Protein AF-A0A7S3SPA9-F1 (afdb_monomer_lite)

Sequence (146 aa):
SRSTAMGAYTTASGSRSTAMGHYTTASGYLSTAMCYYTTAESFAETVVGQYNALGGSPSYDSWVATDAAFRVGIGTADNDRKDALTVYKNGTVVISGDLVVAGSTVSSNPGRRLAALETSAEKQKQLKAEIKEELKAEIKEQLKAE

Organism: Emiliania huxleyi (NCBI:txid2903)

Secondary structure (DSSP, 8-state):
---EEEEES-EE-STT-EEEEES-EE-STT-EEEEES-EE-STT-EEEEESPPPPSS--SSS--TTSEEEEEEE-SSTTS--EEEEEETTS-EEESS----TT----S-HHHHHHHHHHHHHHHHHHHHHHHHHHHHHHHHHHHH-

InterPro domains:
  IPR011049 Serralysin-like metalloprotease, C-terminal [G3DSA:2.150.10.10] (1-127)
  IPR011049 Serralysin-like metalloprotease, C-terminal [SSF101967] (3-92)

Radius of gyration: 27.79 Å; chains: 1; bounding box: 67×24×80 Å

Structure (mmCIF, N/CA/C/O backbone):
data_AF-A0A7S3SPA9-F1
#
_entry.id   AF-A0A7S3SPA9-F1
#
loop_
_atom_site.group_PDB
_atom_site.id
_atom_site.type_symbol
_atom_site.label_atom_id
_atom_site.label_alt_id
_atom_site.label_comp_id
_atom_site.label_asym_id
_atom_site.label_entity_id
_atom_site.label_seq_id
_atom_site.pdbx_PDB_ins_code
_atom_site.Cartn_x
_atom_site.Cartn_y
_atom_site.Cartn_z
_atom_site.occupancy
_atom_site.B_iso_or_equiv
_atom_site.auth_seq_id
_atom_site.auth_comp_id
_atom_site.auth_asym_id
_atom_site.auth_atom_id
_atom_site.pdbx_PDB_model_num
ATOM 1 N N . SER A 1 1 ? 25.038 -2.249 -12.174 1.00 71.50 1 SER A N 1
ATOM 2 C CA . SER A 1 1 ? 23.858 -2.616 -11.363 1.00 71.50 1 SER A CA 1
ATOM 3 C C . SER A 1 1 ? 23.676 -4.128 -11.423 1.00 71.50 1 SER A C 1
ATOM 5 O O . SER A 1 1 ? 24.086 -4.731 -12.404 1.00 71.50 1 SER A O 1
ATOM 7 N N . ARG A 1 2 ? 23.142 -4.761 -10.371 1.00 92.69 2 ARG A N 1
ATOM 8 C CA . ARG A 1 2 ? 22.683 -6.163 -10.410 1.00 92.69 2 ARG A CA 1
ATOM 9 C C . ARG A 1 2 ? 21.171 -6.108 -10.243 1.00 92.69 2 ARG A C 1
ATOM 11 O O . ARG A 1 2 ? 20.756 -5.620 -9.205 1.00 92.69 2 ARG A O 1
ATOM 18 N N . SER A 1 3 ? 20.376 -6.494 -11.226 1.00 97.25 3 SER A N 1
ATOM 19 C CA . SER A 1 3 ? 18.913 -6.552 -11.114 1.00 97.25 3 SER A CA 1
ATOM 20 C C . SER A 1 3 ? 18.403 -7.829 -11.771 1.00 97.25 3 SER A C 1
ATOM 22 O O . SER A 1 3 ? 19.132 -8.459 -12.540 1.00 97.25 3 SER A O 1
ATOM 24 N N . THR A 1 4 ? 17.178 -8.226 -11.434 1.00 98.50 4 THR A N 1
ATOM 25 C CA . THR A 1 4 ? 16.538 -9.424 -11.992 1.00 98.50 4 THR A CA 1
ATOM 26 C C . THR A 1 4 ? 15.205 -9.041 -12.614 1.00 98.50 4 THR A C 1
ATOM 28 O O . THR A 1 4 ? 14.345 -8.509 -11.922 1.00 98.50 4 THR A O 1
ATOM 31 N N . ALA A 1 5 ? 15.020 -9.331 -13.901 1.00 98.31 5 ALA A N 1
ATOM 32 C CA . ALA A 1 5 ? 13.746 -9.190 -14.600 1.00 98.31 5 ALA A CA 1
ATOM 33 C C . ALA A 1 5 ? 13.332 -10.561 -15.159 1.00 98.31 5 ALA A C 1
ATOM 35 O O . ALA A 1 5 ? 14.102 -11.181 -15.890 1.00 98.31 5 ALA A O 1
ATOM 36 N N . MET A 1 6 ? 12.154 -11.063 -14.781 1.00 98.25 6 MET A N 1
ATOM 37 C CA . MET A 1 6 ? 11.671 -12.395 -15.167 1.00 98.25 6 MET A CA 1
ATOM 38 C C . MET A 1 6 ? 10.194 -12.361 -15.568 1.00 98.25 6 MET A C 1
ATOM 40 O O . MET A 1 6 ? 9.365 -11.840 -14.832 1.00 98.25 6 MET A O 1
ATOM 44 N N . GLY A 1 7 ? 9.846 -12.950 -16.710 1.00 98.12 7 GLY A N 1
ATOM 45 C CA . GLY A 1 7 ? 8.490 -12.919 -17.268 1.00 98.12 7 GLY A CA 1
ATOM 46 C C . GLY A 1 7 ? 8.391 -11.999 -18.486 1.00 98.12 7 GLY A C 1
ATOM 47 O O . GLY A 1 7 ? 9.399 -11.731 -19.136 1.00 98.12 7 GLY A O 1
ATOM 48 N N . ALA A 1 8 ? 7.185 -11.548 -18.827 1.00 98.38 8 ALA A N 1
ATOM 49 C CA . ALA A 1 8 ? 6.934 -1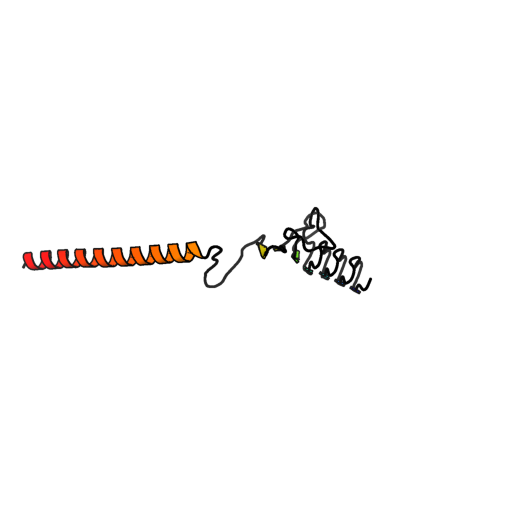0.773 -20.043 1.00 98.38 8 ALA A CA 1
ATOM 50 C C . ALA A 1 8 ? 6.729 -9.285 -19.727 1.00 98.38 8 ALA A C 1
ATOM 52 O O . ALA A 1 8 ? 5.979 -8.926 -18.822 1.00 98.38 8 ALA A O 1
ATOM 53 N N . TYR A 1 9 ? 7.393 -8.413 -20.490 1.00 98.44 9 TYR A N 1
ATOM 54 C CA . TYR A 1 9 ? 7.324 -6.952 -20.332 1.00 98.44 9 TYR A CA 1
ATOM 55 C C . TYR A 1 9 ? 7.726 -6.444 -18.938 1.00 98.44 9 TYR A C 1
ATOM 57 O O . TYR A 1 9 ? 7.204 -5.442 -18.459 1.00 98.44 9 TYR A O 1
ATOM 65 N N . THR A 1 10 ? 8.651 -7.128 -18.265 1.00 98.44 10 THR A N 1
ATOM 66 C CA . THR A 1 10 ? 9.146 -6.710 -16.950 1.00 98.44 10 THR A CA 1
ATOM 67 C C . THR A 1 10 ? 10.338 -5.759 -17.068 1.00 98.44 10 THR A C 1
ATOM 69 O O . THR A 1 10 ? 11.150 -5.870 -17.985 1.00 98.44 10 THR A O 1
ATOM 72 N N . THR A 1 11 ? 10.455 -4.805 -16.142 1.00 98.56 11 THR A N 1
ATOM 73 C CA . THR A 1 11 ? 11.547 -3.820 -16.092 1.00 98.56 11 THR A CA 1
ATOM 74 C C . THR A 1 11 ? 12.088 -3.692 -14.670 1.00 98.56 11 THR A C 1
ATOM 76 O O . THR A 1 11 ? 11.409 -3.190 -13.785 1.00 98.56 11 THR A O 1
ATOM 79 N N . ALA A 1 12 ? 13.333 -4.106 -14.439 1.00 98.50 12 ALA A N 1
ATOM 80 C CA . ALA A 1 12 ? 14.025 -3.946 -13.156 1.00 98.50 12 ALA A CA 1
ATOM 81 C C . ALA A 1 12 ? 15.144 -2.896 -13.292 1.00 98.50 12 ALA A C 1
ATOM 83 O O . ALA A 1 12 ? 16.310 -3.237 -13.525 1.00 98.50 12 ALA A O 1
ATOM 84 N N . SER A 1 13 ? 14.771 -1.613 -13.228 1.00 97.56 13 SER A N 1
ATOM 85 C CA . SER A 1 13 ? 15.664 -0.468 -13.473 1.00 97.56 13 SER A CA 1
ATOM 86 C C . SER A 1 13 ? 16.399 0.006 -12.216 1.00 97.56 13 SER A C 1
ATOM 88 O O . SER A 1 13 ? 17.511 0.531 -12.316 1.00 97.56 13 SER A O 1
ATOM 90 N N . GLY A 1 14 ? 15.844 -0.238 -11.026 1.00 97.75 14 GLY A N 1
ATOM 91 C CA . GLY A 1 14 ? 16.520 0.054 -9.765 1.00 97.75 14 GLY A CA 1
ATOM 92 C C . GLY A 1 14 ? 17.759 -0.825 -9.557 1.00 97.75 14 GLY A C 1
ATOM 93 O O . GLY A 1 14 ? 17.784 -2.007 -9.915 1.00 97.75 14 GLY A O 1
ATOM 94 N N . SER A 1 15 ? 18.821 -0.299 -8.944 1.00 98.19 15 SER A N 1
ATOM 95 C CA . SER A 1 15 ? 19.969 -1.147 -8.588 1.00 98.19 15 SER A CA 1
ATOM 96 C C . SER A 1 15 ? 19.568 -2.127 -7.481 1.00 98.19 15 SER A C 1
ATOM 98 O O . SER A 1 15 ? 18.954 -1.730 -6.492 1.00 98.19 15 SER A O 1
ATOM 100 N N . ARG A 1 16 ? 19.912 -3.413 -7.648 1.00 98.19 16 ARG A N 1
ATOM 101 C CA . ARG A 1 16 ? 19.499 -4.518 -6.759 1.00 98.19 16 ARG A CA 1
ATOM 102 C C . ARG A 1 16 ? 17.986 -4.748 -6.724 1.00 98.19 16 ARG A C 1
ATOM 104 O O . ARG A 1 16 ? 17.501 -5.350 -5.774 1.00 98.19 16 ARG A O 1
ATOM 111 N N . SER A 1 17 ? 17.264 -4.285 -7.744 1.00 98.62 17 SER A N 1
ATOM 112 C CA . SER A 1 17 ? 15.822 -4.494 -7.866 1.00 98.62 17 SER A CA 1
ATOM 113 C C . SER A 1 17 ? 15.463 -5.854 -8.475 1.00 98.62 17 SER A C 1
ATOM 115 O O . SER A 1 17 ? 16.284 -6.492 -9.148 1.00 98.62 17 SER A O 1
ATOM 117 N N . THR A 1 18 ? 14.218 -6.278 -8.257 1.00 98.81 18 THR A N 1
ATOM 118 C CA . THR A 1 18 ? 13.626 -7.484 -8.850 1.00 98.81 18 THR A CA 1
ATOM 119 C C . THR A 1 18 ? 12.249 -7.177 -9.439 1.00 98.81 18 THR A C 1
ATOM 121 O O . THR A 1 18 ? 11.362 -6.726 -8.725 1.00 98.81 18 THR A O 1
ATOM 124 N N . ALA A 1 19 ? 12.038 -7.462 -10.723 1.00 98.75 19 ALA A N 1
ATOM 125 C CA . ALA A 1 19 ? 10.733 -7.407 -11.380 1.00 98.75 19 ALA A CA 1
ATOM 126 C C . ALA A 1 19 ? 10.353 -8.801 -11.903 1.00 98.75 19 ALA A C 1
ATOM 128 O O . ALA A 1 19 ? 11.100 -9.398 -12.679 1.00 98.75 19 ALA A O 1
ATOM 129 N N . MET A 1 20 ? 9.205 -9.340 -11.489 1.00 98.69 20 MET A N 1
ATOM 130 C CA . MET A 1 20 ? 8.736 -10.665 -11.910 1.00 98.69 20 MET A CA 1
ATOM 131 C C . MET A 1 20 ? 7.259 -10.648 -12.327 1.00 98.69 20 MET A C 1
ATOM 133 O O . MET A 1 20 ? 6.440 -10.058 -11.632 1.00 98.69 20 MET A O 1
ATOM 137 N N . GLY A 1 21 ? 6.896 -11.310 -13.429 1.00 98.56 21 GLY A N 1
ATOM 138 C CA . GLY A 1 21 ? 5.502 -11.467 -13.869 1.00 98.56 21 GLY A CA 1
ATOM 139 C C . GLY A 1 21 ? 5.204 -10.859 -15.243 1.00 98.56 21 GLY A C 1
ATOM 140 O O . GLY A 1 21 ? 5.948 -11.097 -16.192 1.00 98.56 21 GLY A O 1
ATOM 141 N N . HIS A 1 22 ? 4.092 -10.133 -15.371 1.00 98.69 22 HIS A N 1
ATOM 142 C CA . HIS A 1 22 ? 3.619 -9.542 -16.628 1.00 98.69 22 HIS A CA 1
ATOM 143 C C . HIS A 1 22 ? 3.430 -8.026 -16.469 1.00 98.69 22 HIS A C 1
ATOM 145 O O . HIS A 1 22 ? 2.632 -7.596 -15.637 1.00 98.69 22 HIS A O 1
ATOM 151 N N . TYR A 1 23 ? 4.156 -7.218 -17.251 1.00 98.69 23 TYR A N 1
ATOM 152 C CA . TYR A 1 23 ? 4.163 -5.744 -17.156 1.00 98.69 23 TYR A CA 1
ATOM 153 C C . TYR A 1 23 ? 4.503 -5.206 -15.755 1.00 98.69 23 TYR A C 1
ATOM 155 O O . TYR A 1 23 ? 3.850 -4.296 -15.249 1.00 98.69 23 TYR A O 1
ATOM 163 N N . THR A 1 24 ? 5.510 -5.773 -15.091 1.00 98.75 24 THR A N 1
ATOM 164 C CA . THR A 1 24 ? 5.937 -5.296 -13.766 1.00 98.75 24 THR A CA 1
ATOM 165 C C . THR A 1 24 ? 7.178 -4.415 -13.846 1.00 98.75 24 THR A C 1
ATOM 167 O O . THR A 1 24 ? 8.092 -4.693 -14.622 1.00 98.75 24 THR A O 1
ATOM 170 N N . THR A 1 25 ? 7.238 -3.367 -13.023 1.00 98.62 25 THR A N 1
ATOM 171 C CA . THR A 1 25 ? 8.348 -2.404 -13.013 1.00 98.62 25 THR A CA 1
ATOM 172 C C . THR A 1 25 ? 8.889 -2.202 -11.598 1.00 98.62 25 THR A C 1
ATOM 174 O O . THR A 1 25 ? 8.158 -1.800 -10.702 1.00 98.62 25 THR A O 1
ATOM 177 N N . ALA A 1 26 ? 10.177 -2.451 -11.380 1.00 98.62 26 ALA A N 1
ATOM 178 C CA . ALA A 1 26 ? 10.868 -2.201 -10.117 1.00 98.62 26 ALA A CA 1
ATOM 179 C C . ALA A 1 26 ? 11.903 -1.078 -10.310 1.00 98.62 26 ALA A C 1
ATOM 181 O O . ALA A 1 26 ? 13.020 -1.313 -10.785 1.00 98.62 26 ALA A O 1
ATOM 182 N N . SER A 1 27 ? 11.505 0.154 -9.986 1.00 97.88 27 SER A N 1
ATOM 183 C CA . SER A 1 27 ? 12.289 1.379 -10.209 1.00 97.88 27 SER A CA 1
ATOM 184 C C . SER A 1 27 ? 13.135 1.784 -9.004 1.00 97.88 27 SER A C 1
ATOM 186 O O . SER A 1 27 ? 14.220 2.339 -9.172 1.00 97.88 27 SER A O 1
ATOM 188 N N . GLY A 1 28 ? 12.679 1.480 -7.788 1.00 98.06 28 GLY A N 1
ATOM 189 C CA . GLY A 1 28 ? 13.413 1.808 -6.568 1.00 98.06 28 GLY A CA 1
ATOM 190 C C . GLY A 1 28 ? 14.682 0.967 -6.386 1.00 98.06 28 GLY A C 1
ATOM 191 O O . GLY A 1 28 ? 14.739 -0.212 -6.749 1.00 98.06 28 GLY A O 1
ATOM 192 N N . TYR A 1 29 ? 15.713 1.539 -5.773 1.00 98.31 29 TYR A N 1
ATOM 193 C CA . TYR A 1 29 ? 16.876 0.796 -5.294 1.00 98.31 29 TYR A CA 1
ATOM 194 C C . TYR A 1 29 ? 16.428 -0.266 -4.280 1.00 98.31 29 TYR A C 1
ATOM 196 O O . TYR A 1 29 ? 15.660 0.046 -3.376 1.00 98.31 29 TYR A O 1
ATOM 204 N N . LEU A 1 30 ? 16.887 -1.515 -4.427 1.00 98.25 30 LEU A N 1
ATOM 205 C CA . LEU A 1 30 ? 16.430 -2.681 -3.641 1.00 98.25 30 LEU A CA 1
ATOM 206 C C . LEU A 1 30 ? 14.920 -2.997 -3.739 1.00 98.25 30 LEU A C 1
ATOM 208 O O . LEU A 1 30 ? 14.417 -3.778 -2.934 1.00 98.25 30 LEU A O 1
ATOM 212 N N . SER A 1 31 ? 14.185 -2.412 -4.688 1.00 98.62 31 SER A N 1
ATOM 213 C CA . SER A 1 31 ? 12.739 -2.646 -4.809 1.00 98.62 31 SER A CA 1
ATOM 214 C C . SER A 1 31 ? 12.399 -4.005 -5.430 1.00 98.62 31 SER A C 1
ATOM 216 O O . SER A 1 31 ? 13.197 -4.597 -6.161 1.00 98.62 31 SER A O 1
ATOM 218 N N . THR A 1 32 ? 11.196 -4.502 -5.158 1.00 98.88 32 THR A N 1
ATOM 219 C CA . THR A 1 32 ? 10.654 -5.735 -5.734 1.00 98.88 32 THR A CA 1
ATOM 220 C C . THR A 1 32 ? 9.228 -5.512 -6.238 1.00 98.88 32 THR A C 1
ATOM 222 O O . THR A 1 32 ? 8.35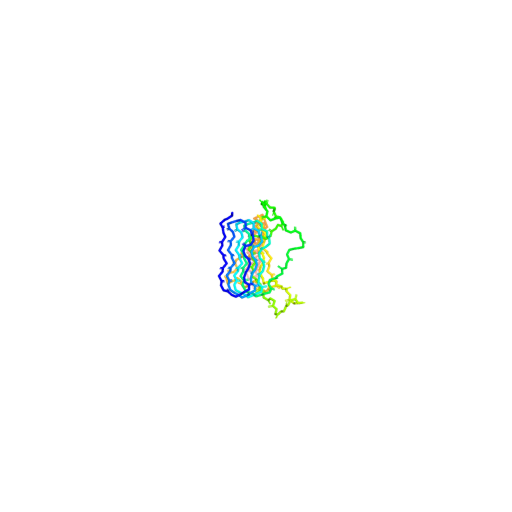9 -5.137 -5.461 1.00 98.88 32 THR A O 1
ATOM 225 N N . ALA A 1 33 ? 8.960 -5.780 -7.517 1.00 98.81 33 ALA A N 1
ATOM 226 C CA . ALA A 1 33 ? 7.620 -5.740 -8.110 1.00 98.81 33 ALA A CA 1
ATOM 227 C C . ALA A 1 33 ? 7.251 -7.113 -8.688 1.00 98.81 33 ALA A C 1
ATOM 229 O O . ALA A 1 33 ? 8.006 -7.679 -9.482 1.00 98.81 33 ALA A O 1
ATOM 230 N N . MET A 1 34 ? 6.101 -7.660 -8.298 1.00 98.56 34 MET A N 1
ATOM 231 C CA . MET A 1 34 ? 5.663 -9.006 -8.677 1.00 98.56 34 MET A CA 1
ATOM 232 C C . MET A 1 34 ? 4.211 -9.028 -9.168 1.00 98.56 34 MET A C 1
ATOM 234 O O . MET A 1 34 ? 3.402 -8.220 -8.726 1.00 98.56 34 MET A O 1
ATOM 238 N N . CYS A 1 35 ? 3.876 -10.035 -9.986 1.00 98.56 35 CYS A N 1
ATOM 239 C CA . CYS A 1 35 ? 2.534 -10.341 -10.511 1.00 98.56 35 CYS A CA 1
ATOM 240 C C . CYS A 1 35 ? 2.156 -9.568 -11.796 1.00 98.56 35 CYS A C 1
ATOM 242 O O . CYS A 1 35 ? 2.809 -9.794 -12.814 1.00 98.56 35 CYS A O 1
ATOM 244 N N . TYR A 1 36 ? 1.084 -8.762 -11.826 1.00 98.75 36 TYR A N 1
ATOM 245 C CA . TYR A 1 36 ? 0.518 -8.217 -13.077 1.00 98.75 36 TYR A CA 1
ATOM 246 C C . TYR A 1 36 ? 0.341 -6.693 -13.029 1.00 98.75 36 TYR A C 1
ATOM 248 O O . TYR A 1 36 ? -0.418 -6.181 -12.212 1.00 98.75 36 TYR A O 1
ATOM 256 N N . TYR A 1 37 ? 0.990 -5.954 -13.933 1.00 98.69 37 TYR A N 1
ATOM 257 C CA . TYR A 1 37 ? 0.877 -4.487 -14.027 1.00 98.69 37 TYR A CA 1
ATOM 258 C C . TYR A 1 37 ? 1.232 -3.723 -12.736 1.00 98.69 37 TYR A C 1
ATOM 260 O O . TYR A 1 37 ? 0.694 -2.645 -12.458 1.00 98.69 37 TYR A O 1
ATOM 268 N N . THR A 1 38 ? 2.148 -4.264 -11.932 1.00 98.75 38 THR A N 1
ATOM 269 C CA . THR A 1 38 ? 2.580 -3.642 -10.676 1.00 98.75 38 THR A CA 1
ATOM 270 C C . THR A 1 38 ? 3.874 -2.843 -10.821 1.00 98.75 38 THR A C 1
ATOM 272 O O . THR A 1 38 ? 4.816 -3.318 -11.456 1.00 98.75 38 THR A O 1
ATOM 275 N N . THR A 1 39 ? 3.975 -1.709 -10.135 1.00 98.69 39 THR A N 1
ATOM 276 C CA . THR A 1 39 ? 5.165 -0.855 -10.089 1.00 98.69 39 THR A CA 1
ATOM 277 C C . THR A 1 39 ? 5.614 -0.636 -8.643 1.00 98.69 39 THR A C 1
ATOM 279 O O . THR A 1 39 ? 4.830 -0.138 -7.839 1.00 98.69 39 THR A O 1
ATOM 282 N N . ALA A 1 40 ? 6.865 -0.976 -8.321 1.00 98.56 40 ALA A N 1
ATOM 283 C CA . ALA A 1 40 ? 7.538 -0.616 -7.070 1.00 98.56 40 ALA A CA 1
ATOM 284 C C . ALA A 1 40 ? 8.478 0.571 -7.331 1.00 98.56 40 ALA A C 1
ATOM 286 O O . ALA A 1 40 ? 9.455 0.443 -8.075 1.00 98.56 40 ALA A O 1
ATOM 287 N N . GLU A 1 41 ? 8.179 1.738 -6.768 1.00 98.00 41 GLU A N 1
ATOM 288 C CA . GLU A 1 41 ? 8.797 3.002 -7.185 1.00 98.00 41 GLU A CA 1
ATOM 289 C C . GLU A 1 41 ? 9.849 3.510 -6.200 1.00 98.00 41 GLU A C 1
ATOM 291 O O . GLU A 1 41 ? 10.839 4.116 -6.612 1.00 98.00 41 GLU A O 1
ATOM 296 N N . SER A 1 42 ? 9.666 3.247 -4.908 1.00 98.19 42 SER A N 1
ATOM 297 C CA . SER A 1 42 ? 10.518 3.795 -3.857 1.00 98.19 42 SER A CA 1
ATOM 298 C C . SER A 1 42 ? 11.601 2.820 -3.379 1.00 98.19 42 SER A C 1
ATOM 300 O O . SER A 1 42 ? 11.548 1.607 -3.600 1.00 98.19 42 SER A O 1
ATOM 302 N N . PHE A 1 43 ? 12.614 3.361 -2.701 1.00 98.44 43 PHE A N 1
ATOM 303 C CA . PHE A 1 43 ? 13.709 2.606 -2.093 1.00 98.44 43 PHE A CA 1
ATOM 304 C C . PHE A 1 43 ? 13.179 1.472 -1.208 1.00 98.44 43 PHE A C 1
ATOM 306 O O . PHE A 1 43 ? 12.409 1.723 -0.282 1.00 98.44 43 PHE A O 1
ATOM 313 N N . ALA A 1 44 ? 13.637 0.247 -1.461 1.00 98.38 44 ALA A N 1
ATOM 314 C CA . ALA A 1 44 ? 13.284 -0.967 -0.727 1.00 98.38 44 ALA A CA 1
ATOM 315 C C . ALA A 1 44 ? 11.772 -1.282 -0.666 1.00 98.38 44 ALA A C 1
ATOM 317 O O . ALA A 1 44 ? 11.323 -1.977 0.243 1.00 98.38 44 ALA A O 1
ATOM 318 N N . GLU A 1 45 ? 10.978 -0.795 -1.623 1.00 98.69 45 GLU A N 1
ATOM 319 C CA . GLU A 1 45 ? 9.550 -1.114 -1.713 1.00 98.69 45 GLU A CA 1
ATOM 320 C C . GLU A 1 45 ? 9.311 -2.519 -2.269 1.00 98.69 45 GLU A C 1
ATOM 322 O O . GLU A 1 45 ? 9.963 -2.931 -3.227 1.00 98.69 45 GLU A O 1
ATOM 327 N N . THR A 1 46 ? 8.342 -3.245 -1.712 1.00 98.81 46 THR A N 1
ATOM 328 C CA . THR A 1 46 ? 7.843 -4.506 -2.276 1.00 98.81 46 THR A CA 1
ATOM 329 C C . THR A 1 46 ? 6.380 -4.378 -2.689 1.00 98.81 46 THR A C 1
ATOM 331 O O . THR A 1 46 ? 5.542 -3.960 -1.895 1.00 98.81 46 THR A O 1
ATOM 334 N N . VAL A 1 47 ? 6.047 -4.779 -3.913 1.00 98.88 47 VAL A N 1
ATOM 335 C CA . VAL A 1 47 ? 4.688 -4.700 -4.460 1.00 98.88 47 VAL A CA 1
ATOM 336 C C . VAL A 1 47 ? 4.265 -6.045 -5.038 1.00 98.88 47 VAL A C 1
ATOM 338 O O . VAL A 1 47 ? 5.015 -6.673 -5.787 1.00 98.88 47 VAL A O 1
ATOM 341 N N . VAL A 1 48 ? 3.049 -6.471 -4.699 1.00 98.81 48 VAL A N 1
ATOM 342 C CA . VAL A 1 48 ? 2.389 -7.679 -5.221 1.00 98.81 48 VAL A CA 1
ATOM 343 C C . VAL A 1 48 ? 0.961 -7.363 -5.675 1.00 98.81 48 VAL A C 1
ATOM 345 O O . VAL A 1 48 ? 0.424 -6.300 -5.360 1.00 98.81 48 VAL A O 1
ATOM 348 N N . GLY A 1 49 ? 0.318 -8.306 -6.364 1.00 98.62 49 GLY A N 1
ATOM 349 C CA . GLY A 1 49 ? -1.088 -8.204 -6.762 1.00 98.62 49 GLY A CA 1
ATOM 350 C C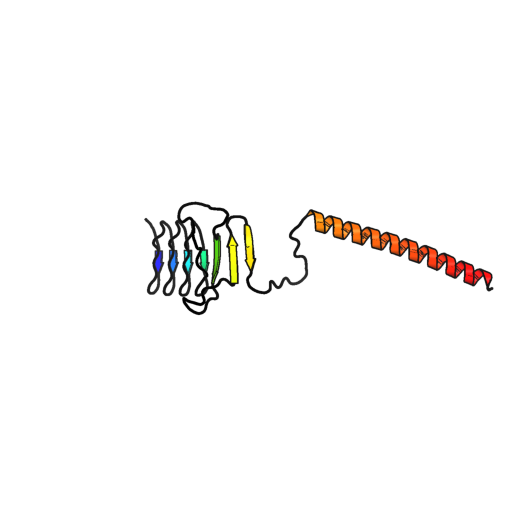 . GLY A 1 49 ? -1.262 -7.706 -8.194 1.00 98.62 49 GLY A C 1
ATOM 351 O O . GLY A 1 49 ? -0.579 -8.167 -9.107 1.00 98.62 49 GLY A O 1
ATOM 352 N N . GLN A 1 50 ? -2.217 -6.808 -8.415 1.00 98.56 50 GLN A N 1
ATOM 353 C CA . GLN A 1 50 ? -2.537 -6.325 -9.752 1.00 98.56 50 GLN A CA 1
ATOM 354 C C . GLN A 1 50 ? -2.844 -4.822 -9.749 1.00 98.56 50 GLN A C 1
ATOM 356 O O . GLN A 1 50 ? -3.564 -4.349 -8.874 1.00 98.56 50 GLN A O 1
ATOM 361 N N . TYR A 1 51 ? -2.284 -4.076 -10.714 1.00 98.75 51 TYR A N 1
ATOM 362 C CA . TYR A 1 51 ? -2.533 -2.634 -10.901 1.00 98.75 51 TYR A CA 1
ATOM 363 C C . TYR A 1 51 ? -2.481 -1.833 -9.577 1.00 98.75 51 TYR A C 1
ATOM 365 O O . TYR A 1 51 ? -3.447 -1.162 -9.205 1.00 98.75 51 TYR A O 1
ATOM 373 N N . ASN A 1 52 ? -1.367 -1.916 -8.835 1.00 98.69 52 ASN A N 1
ATOM 374 C CA . ASN A 1 52 ? -1.195 -1.140 -7.599 1.00 98.69 52 ASN A CA 1
ATOM 375 C C . ASN A 1 52 ? -1.246 0.370 -7.871 1.00 98.69 52 ASN A C 1
ATOM 377 O O . ASN A 1 52 ? -0.912 0.829 -8.974 1.00 98.69 52 ASN A O 1
ATOM 381 N N . ALA A 1 53 ? -1.643 1.129 -6.850 1.00 97.62 53 ALA A N 1
ATOM 382 C CA . ALA A 1 53 ? -1.576 2.583 -6.877 1.00 97.62 53 ALA A CA 1
ATOM 383 C C . ALA A 1 53 ? -0.117 3.044 -6.982 1.00 97.62 53 ALA A C 1
ATOM 385 O O . ALA A 1 53 ? 0.783 2.434 -6.401 1.00 97.62 53 ALA A O 1
ATOM 386 N N . LEU A 1 54 ? 0.100 4.135 -7.717 1.00 94.75 54 LEU A N 1
ATOM 387 C CA . LEU A 1 54 ? 1.417 4.738 -7.900 1.00 94.75 54 LEU A CA 1
ATOM 388 C C . LEU A 1 54 ? 1.634 5.842 -6.856 1.00 94.75 54 LEU A C 1
ATOM 390 O O . LEU A 1 54 ? 0.721 6.607 -6.533 1.00 94.75 54 LEU A O 1
ATOM 394 N N . GLY A 1 55 ? 2.838 5.910 -6.303 1.00 78.56 55 GLY A N 1
ATOM 395 C CA . GLY A 1 55 ? 3.306 7.004 -5.471 1.00 78.56 55 GLY A CA 1
ATOM 396 C C . GLY A 1 55 ? 3.509 8.247 -6.329 1.00 78.56 55 GLY A C 1
ATOM 397 O O . GLY A 1 55 ? 4.243 8.218 -7.305 1.00 78.56 55 GLY A O 1
ATOM 398 N N . GLY A 1 56 ? 2.867 9.361 -5.972 1.00 84.00 56 GLY A N 1
ATOM 399 C CA . GLY A 1 56 ? 2.985 10.599 -6.751 1.00 84.00 56 GLY A CA 1
ATOM 400 C C . GLY A 1 56 ? 4.425 11.127 -6.861 1.00 84.00 56 GLY A C 1
ATOM 401 O O . GLY A 1 56 ? 4.806 11.607 -7.923 1.00 84.00 56 GLY A O 1
ATOM 402 N N . SER A 1 57 ? 5.219 11.001 -5.785 1.00 88.50 57 SER A N 1
ATOM 403 C CA . SER A 1 57 ? 6.628 11.440 -5.719 1.00 88.50 57 SER A CA 1
ATOM 404 C C . SER A 1 57 ? 7.469 10.546 -4.787 1.00 88.50 57 SER A C 1
ATOM 406 O O . SER A 1 57 ? 7.803 10.964 -3.678 1.00 88.50 57 SER A O 1
ATOM 408 N N . PRO A 1 58 ? 7.790 9.307 -5.186 1.00 91.44 58 PRO A N 1
ATOM 409 C CA . PRO A 1 58 ? 8.534 8.370 -4.354 1.00 91.44 58 PRO A CA 1
ATOM 410 C C . PRO A 1 58 ? 10.037 8.674 -4.372 1.00 91.44 58 PRO A C 1
ATOM 412 O O . PRO A 1 58 ? 10.598 9.067 -5.397 1.00 91.44 58 PRO A O 1
ATOM 415 N N . SER A 1 59 ? 10.719 8.428 -3.253 1.00 97.00 59 SER A N 1
ATOM 416 C CA . SER A 1 59 ? 12.181 8.503 -3.179 1.00 97.00 59 SER A CA 1
ATOM 417 C C . SER A 1 59 ? 12.781 7.155 -3.557 1.00 97.00 59 SER A C 1
ATOM 419 O O . SER A 1 59 ? 12.616 6.159 -2.851 1.00 97.00 59 SER A O 1
ATOM 421 N N . TYR A 1 60 ? 13.471 7.098 -4.694 1.00 96.25 60 TYR A N 1
ATOM 422 C CA . TYR A 1 60 ? 13.947 5.841 -5.276 1.00 96.25 60 TYR A CA 1
ATOM 423 C C . TYR A 1 60 ? 15.247 5.314 -4.645 1.00 96.25 60 TYR A C 1
ATOM 425 O O . TYR A 1 60 ? 15.540 4.130 -4.789 1.00 96.25 60 TYR A O 1
ATOM 433 N N . ASP A 1 61 ? 16.028 6.136 -3.938 1.00 96.25 61 ASP A N 1
ATOM 434 C CA . ASP A 1 61 ? 17.367 5.789 -3.426 1.00 96.25 61 ASP A CA 1
ATOM 435 C C . ASP A 1 61 ? 17.553 5.958 -1.906 1.00 96.25 61 ASP A C 1
ATOM 437 O O . ASP A 1 61 ? 18.616 5.628 -1.377 1.00 96.25 61 ASP A O 1
ATOM 441 N N . SER A 1 62 ? 16.528 6.423 -1.190 1.00 97.31 62 SER A N 1
ATOM 442 C CA . SER A 1 62 ? 16.611 6.743 0.236 1.00 97.31 62 SER A CA 1
ATOM 443 C C . SER A 1 62 ? 15.362 6.338 1.023 1.00 97.31 62 SER A C 1
ATOM 445 O O . SER A 1 62 ? 14.247 6.243 0.508 1.00 97.31 62 SER A O 1
ATOM 447 N N . TRP A 1 63 ? 15.553 6.076 2.319 1.00 97.88 63 TRP A N 1
ATOM 448 C CA . TRP A 1 63 ? 14.472 5.707 3.232 1.00 97.88 63 TRP A CA 1
ATOM 449 C C . TRP A 1 63 ? 13.685 6.946 3.675 1.00 97.88 63 TRP A C 1
ATOM 451 O O . TRP A 1 63 ? 13.994 7.563 4.694 1.00 97.88 63 TRP A O 1
ATOM 461 N N . VAL A 1 64 ? 12.655 7.310 2.912 1.00 97.81 64 VAL A N 1
ATOM 462 C CA . VAL A 1 64 ? 11.750 8.413 3.260 1.00 97.81 64 VAL A CA 1
ATOM 463 C C . VAL A 1 64 ? 10.504 7.885 3.957 1.00 97.81 64 VAL A C 1
ATOM 465 O O . VAL A 1 64 ? 9.773 7.061 3.426 1.00 97.81 64 VAL A O 1
ATOM 468 N N . ALA A 1 65 ? 10.246 8.378 5.166 1.00 97.25 65 ALA A N 1
ATOM 469 C CA . ALA A 1 65 ? 9.237 7.836 6.074 1.00 97.25 65 ALA A CA 1
ATOM 470 C C . ALA A 1 65 ? 7.802 7.811 5.489 1.00 97.25 65 ALA A C 1
ATOM 472 O O . ALA A 1 65 ? 6.990 6.974 5.883 1.00 97.25 65 ALA A O 1
ATOM 473 N N . THR A 1 66 ? 7.497 8.705 4.547 1.00 96.12 66 THR A N 1
ATOM 474 C CA . THR A 1 66 ? 6.195 8.818 3.869 1.00 96.12 66 THR A CA 1
ATOM 475 C C . THR A 1 66 ? 6.064 7.961 2.613 1.00 96.12 66 THR A C 1
ATOM 477 O O . THR A 1 66 ? 4.998 7.950 2.008 1.00 96.12 66 THR A O 1
ATOM 480 N N . ASP A 1 67 ? 7.110 7.242 2.211 1.00 97.81 67 ASP A N 1
ATOM 481 C CA . ASP A 1 67 ? 7.043 6.318 1.082 1.00 97.81 67 ASP A CA 1
ATOM 482 C C . ASP A 1 67 ? 6.557 4.940 1.526 1.00 97.81 67 ASP A C 1
ATOM 484 O O . ASP A 1 67 ? 6.719 4.537 2.683 1.00 97.81 67 ASP A O 1
ATOM 488 N N . ALA A 1 68 ? 5.999 4.184 0.586 1.00 97.56 68 ALA A N 1
ATOM 489 C CA . ALA A 1 68 ? 5.609 2.807 0.832 1.00 97.56 68 ALA A CA 1
ATOM 490 C C . ALA A 1 68 ? 6.835 1.892 0.984 1.00 97.56 68 ALA A C 1
ATOM 492 O O . ALA A 1 68 ? 7.800 1.967 0.231 1.00 97.56 68 ALA A O 1
ATOM 493 N N . ALA A 1 69 ? 6.783 1.004 1.968 1.00 98.12 69 ALA A N 1
ATOM 494 C CA . ALA A 1 69 ? 7.662 -0.152 2.090 1.00 98.12 69 ALA A CA 1
ATOM 495 C C . ALA A 1 69 ? 7.015 -1.403 1.473 1.00 98.12 69 ALA A C 1
ATOM 497 O O . ALA A 1 69 ? 7.713 -2.268 0.949 1.00 98.12 69 ALA A O 1
ATOM 498 N N . PHE A 1 70 ? 5.682 -1.503 1.524 1.00 98.69 70 PHE A N 1
ATOM 499 C CA . PHE A 1 70 ? 4.945 -2.643 0.986 1.00 98.69 70 PHE A CA 1
ATOM 500 C C . PHE A 1 70 ? 3.560 -2.246 0.466 1.00 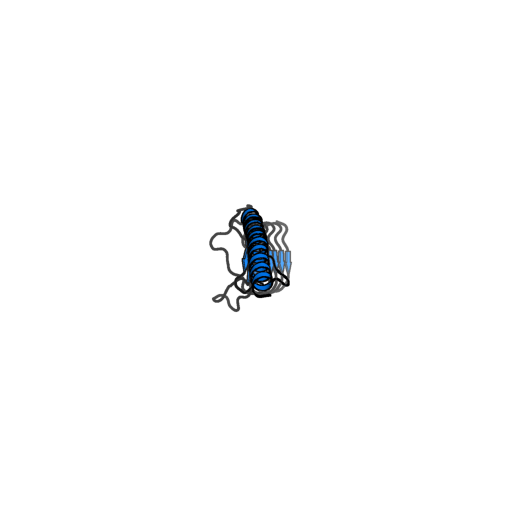98.69 70 PHE A C 1
ATOM 502 O O . PHE A 1 70 ? 2.852 -1.492 1.137 1.00 98.69 70 PHE A O 1
ATOM 509 N N . ARG A 1 71 ? 3.152 -2.787 -0.689 1.00 98.44 71 ARG A N 1
ATOM 510 C CA . ARG A 1 71 ? 1.804 -2.617 -1.256 1.00 98.44 71 ARG A CA 1
ATOM 511 C C . ARG A 1 71 ? 1.224 -3.924 -1.785 1.00 98.44 71 ARG A C 1
ATOM 513 O O . ARG A 1 71 ? 1.938 -4.769 -2.328 1.00 98.44 71 ARG A O 1
ATOM 520 N N . VAL A 1 72 ? -0.099 -4.032 -1.700 1.00 98.75 72 VAL A N 1
ATOM 521 C CA . VAL A 1 72 ? -0.893 -5.070 -2.367 1.00 98.75 72 VAL A CA 1
ATOM 522 C C . VAL A 1 72 ? -1.882 -4.395 -3.309 1.00 98.75 72 VAL A C 1
ATOM 524 O O . VAL A 1 72 ? -2.878 -3.836 -2.851 1.00 98.75 72 VAL A O 1
ATOM 527 N N . GLY A 1 73 ? -1.610 -4.448 -4.612 1.00 98.56 73 GLY A N 1
ATOM 528 C CA . GLY A 1 73 ? -2.478 -3.893 -5.647 1.00 98.56 73 GLY A CA 1
ATOM 529 C C . GLY A 1 73 ? -3.724 -4.747 -5.888 1.00 98.56 73 GLY A C 1
ATOM 530 O O . GLY A 1 73 ? -3.627 -5.973 -5.972 1.00 98.56 73 GLY A O 1
ATOM 531 N N . ILE A 1 74 ? -4.878 -4.096 -6.028 1.00 98.44 74 ILE A N 1
ATOM 532 C CA . ILE A 1 74 ? -6.176 -4.698 -6.396 1.00 98.44 74 ILE A CA 1
ATOM 533 C C . ILE A 1 74 ? -6.899 -3.886 -7.483 1.00 98.44 74 ILE A C 1
ATOM 535 O O . ILE A 1 74 ? -8.130 -3.871 -7.557 1.00 98.44 74 ILE A O 1
ATOM 539 N N . GLY A 1 75 ? -6.143 -3.140 -8.285 1.00 98.56 75 GLY A N 1
ATOM 540 C CA . GLY A 1 75 ? -6.698 -2.438 -9.431 1.00 98.56 75 GLY A CA 1
ATOM 541 C C . GLY A 1 75 ? -7.117 -3.401 -10.536 1.00 98.56 75 GLY A C 1
ATOM 542 O O . GLY A 1 75 ? -6.715 -4.561 -10.545 1.00 98.56 75 GLY A O 1
ATOM 543 N N . THR A 1 76 ? -7.910 -2.919 -11.490 1.00 98.31 76 THR A N 1
ATOM 544 C CA . THR A 1 76 ? -8.393 -3.753 -12.611 1.00 98.31 76 THR A CA 1
ATOM 545 C C . THR A 1 76 ? -7.938 -3.267 -13.985 1.00 98.31 76 THR A C 1
ATOM 547 O O . THR A 1 76 ? -8.005 -4.016 -14.958 1.00 98.31 76 THR A O 1
ATOM 550 N N . ALA A 1 77 ? -7.436 -2.035 -14.065 1.00 98.12 77 ALA A N 1
ATOM 551 C CA . ALA A 1 77 ? -6.944 -1.404 -15.282 1.00 98.12 77 ALA A CA 1
ATOM 552 C C . ALA A 1 77 ? -5.995 -0.246 -14.935 1.00 98.12 77 ALA A C 1
ATOM 554 O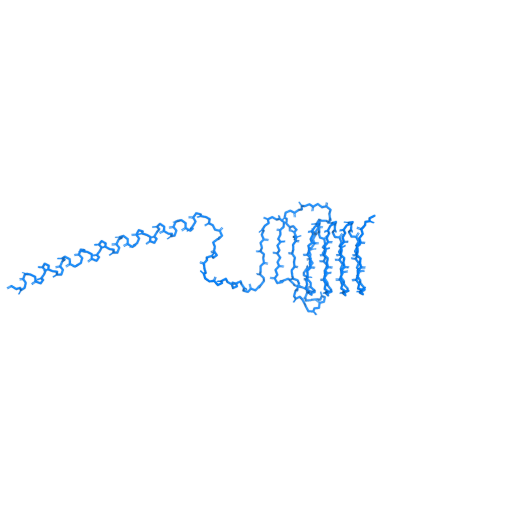 O . ALA A 1 77 ? -5.925 0.191 -13.785 1.00 98.12 77 ALA A O 1
ATOM 555 N N . ASP A 1 78 ? -5.303 0.309 -15.933 1.00 97.06 78 ASP A N 1
ATOM 556 C CA . ASP A 1 78 ? -4.395 1.446 -15.725 1.00 97.06 78 ASP A CA 1
ATOM 557 C C . ASP A 1 78 ? -5.101 2.705 -15.196 1.00 97.06 78 ASP A C 1
ATOM 559 O O . ASP A 1 78 ? -4.502 3.470 -14.444 1.00 97.06 78 ASP A O 1
ATOM 563 N N . ASN A 1 79 ? -6.380 2.899 -15.531 1.00 96.81 79 ASN A N 1
ATOM 564 C CA . ASN A 1 79 ? -7.221 3.981 -15.010 1.00 96.81 79 ASN A CA 1
ATOM 565 C C . ASN A 1 79 ? -7.986 3.617 -13.719 1.00 96.81 79 ASN A C 1
ATOM 567 O O . ASN A 1 79 ? -8.754 4.437 -13.227 1.00 96.81 79 ASN A O 1
ATOM 571 N N . ASP A 1 80 ? -7.784 2.414 -13.175 1.00 97.44 80 ASP A N 1
ATOM 572 C CA . ASP A 1 80 ? -8.383 1.922 -11.924 1.00 97.44 80 ASP A CA 1
ATOM 573 C C . ASP A 1 80 ? -7.303 1.285 -11.035 1.00 97.44 80 ASP A C 1
ATOM 575 O O . ASP A 1 80 ? -7.459 0.183 -10.509 1.00 97.44 80 ASP A O 1
ATOM 579 N N . ARG A 1 81 ? -6.155 1.958 -10.914 1.00 98.38 81 ARG A N 1
ATOM 580 C CA . ARG A 1 81 ? -5.056 1.532 -10.042 1.00 98.38 81 ARG A CA 1
ATOM 581 C C . ARG A 1 81 ? -5.383 1.823 -8.581 1.00 98.38 81 ARG A C 1
ATOM 583 O O . ARG A 1 81 ? -5.708 2.956 -8.234 1.00 98.38 81 ARG A O 1
ATOM 590 N N . LYS A 1 82 ? -5.270 0.816 -7.715 1.00 97.94 82 LYS A N 1
ATOM 591 C CA . LYS A 1 82 ? -5.588 0.932 -6.281 1.00 97.94 82 LYS A CA 1
ATOM 592 C C . LYS A 1 82 ? -4.910 -0.156 -5.463 1.00 97.94 82 LYS A C 1
ATOM 594 O O . LYS A 1 82 ? -4.658 -1.253 -5.958 1.00 97.94 82 LYS A O 1
ATOM 599 N N . ASP A 1 83 ? -4.686 0.146 -4.190 1.00 98.44 83 ASP A N 1
ATOM 600 C CA . ASP A 1 83 ? -4.113 -0.787 -3.223 1.00 98.44 83 ASP A CA 1
ATOM 601 C C . ASP A 1 83 ? -5.172 -1.251 -2.228 1.00 98.44 83 ASP A C 1
ATOM 603 O O . ASP A 1 83 ? -5.968 -0.451 -1.740 1.00 98.44 83 ASP A O 1
ATOM 607 N N . ALA A 1 84 ? -5.155 -2.534 -1.880 1.00 97.88 84 ALA A N 1
ATOM 608 C CA . ALA A 1 84 ? -5.901 -3.067 -0.743 1.00 97.88 84 ALA A CA 1
ATOM 609 C C . ALA A 1 84 ? -5.202 -2.716 0.570 1.00 97.88 84 ALA A C 1
ATOM 611 O O . ALA A 1 84 ? -5.856 -2.455 1.578 1.00 97.88 84 ALA A O 1
ATOM 612 N N . LEU A 1 85 ? -3.868 -2.727 0.541 1.00 97.75 85 LEU A N 1
ATOM 613 C CA . LEU A 1 85 ? -3.011 -2.498 1.690 1.00 97.75 85 LEU A CA 1
ATOM 614 C C . LEU A 1 85 ? -1.764 -1.723 1.268 1.00 97.75 85 LEU A C 1
ATOM 616 O O . LEU A 1 85 ? -1.117 -2.075 0.283 1.00 97.75 85 LEU A O 1
ATOM 620 N N . THR A 1 86 ? -1.420 -0.694 2.039 1.00 97.94 86 THR A N 1
ATOM 621 C CA . THR A 1 86 ? -0.157 0.046 1.937 1.00 97.94 86 THR A CA 1
ATOM 622 C C . THR A 1 86 ? 0.487 0.133 3.313 1.00 97.94 86 THR A C 1
ATOM 624 O O . THR A 1 86 ? -0.133 0.609 4.261 1.00 97.94 86 THR A O 1
ATOM 627 N N . VAL A 1 87 ? 1.742 -0.291 3.424 1.00 98.19 87 VAL A N 1
ATOM 628 C CA . VAL A 1 87 ? 2.585 -0.077 4.604 1.00 98.19 87 VAL A CA 1
ATOM 629 C C . VAL A 1 87 ? 3.606 0.989 4.255 1.00 98.19 87 VAL A C 1
ATOM 631 O O . VAL A 1 87 ? 4.413 0.795 3.349 1.00 98.19 87 VAL A O 1
ATOM 634 N N . TYR A 1 88 ? 3.586 2.099 4.980 1.00 97.75 88 TYR A N 1
ATOM 635 C CA . TYR A 1 88 ? 4.562 3.172 4.858 1.00 97.75 88 TYR A CA 1
ATOM 636 C C . TYR A 1 88 ? 5.797 2.903 5.718 1.00 97.75 88 TYR A C 1
ATOM 638 O O . TYR A 1 88 ? 5.736 2.227 6.746 1.00 97.75 88 TYR A O 1
ATOM 646 N N . LYS A 1 89 ? 6.931 3.481 5.323 1.00 97.62 89 LYS A N 1
ATOM 647 C CA . LYS A 1 89 ? 8.225 3.346 6.009 1.00 97.62 89 LYS A CA 1
ATOM 648 C C . LYS A 1 89 ? 8.231 3.911 7.436 1.00 97.62 89 LYS A C 1
ATOM 650 O O . LYS A 1 89 ? 9.082 3.529 8.233 1.00 97.62 89 LYS A O 1
ATOM 655 N N . ASN A 1 90 ? 7.282 4.783 7.780 1.00 96.56 90 ASN A N 1
ATOM 656 C CA . ASN A 1 90 ? 7.044 5.264 9.146 1.00 96.56 90 ASN A CA 1
ATOM 657 C C . ASN A 1 90 ? 6.220 4.296 10.024 1.00 96.56 90 ASN A C 1
ATOM 659 O O . ASN A 1 90 ? 5.911 4.634 11.164 1.00 96.56 90 ASN A O 1
ATOM 663 N N . GLY A 1 91 ? 5.831 3.127 9.506 1.00 95.81 91 GLY A N 1
ATOM 664 C CA . GLY A 1 91 ? 5.013 2.140 10.215 1.00 95.81 91 GLY A CA 1
ATOM 665 C C . GLY A 1 91 ? 3.501 2.359 10.104 1.00 95.81 91 GLY A C 1
ATOM 666 O O . GLY A 1 91 ? 2.734 1.562 10.642 1.00 95.81 91 GLY A O 1
ATOM 667 N N . THR A 1 92 ? 3.048 3.399 9.399 1.00 95.44 92 THR A N 1
ATOM 668 C CA . THR A 1 92 ? 1.619 3.593 9.115 1.00 95.44 92 THR A CA 1
ATOM 669 C C . THR A 1 92 ? 1.141 2.511 8.155 1.00 95.44 92 THR A C 1
ATOM 671 O O . THR A 1 92 ? 1.719 2.332 7.085 1.00 95.44 92 THR A O 1
ATOM 674 N N . VAL A 1 93 ? 0.062 1.817 8.513 1.00 96.25 93 VAL A N 1
ATOM 675 C CA . VAL A 1 93 ? -0.602 0.834 7.650 1.00 96.25 93 VAL A CA 1
ATOM 676 C C . VAL A 1 93 ? -1.969 1.375 7.252 1.00 96.25 93 VAL A C 1
ATOM 678 O O . VAL A 1 93 ? -2.767 1.739 8.113 1.00 96.25 93 VAL A O 1
ATOM 681 N N . VAL A 1 94 ? -2.235 1.416 5.950 1.00 95.50 94 VAL A N 1
ATOM 682 C CA . VAL A 1 94 ? -3.522 1.800 5.366 1.00 95.50 94 VAL A CA 1
ATOM 683 C C . VAL A 1 94 ? -4.158 0.568 4.738 1.00 95.50 94 VAL A C 1
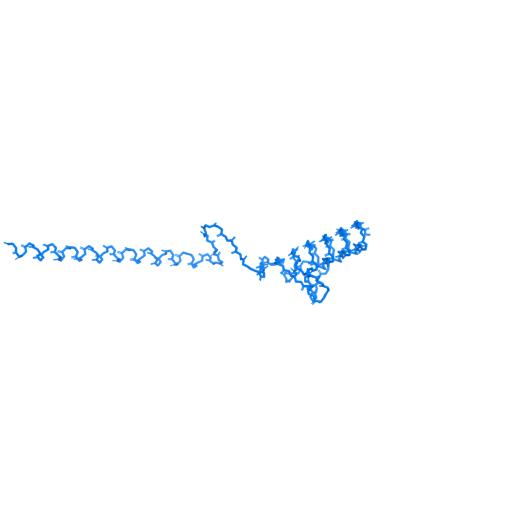ATOM 685 O O . VAL A 1 94 ? -3.507 -0.134 3.965 1.00 95.50 94 VAL A O 1
ATOM 688 N N . ILE A 1 95 ? -5.424 0.320 5.072 1.00 95.31 95 ILE A N 1
ATOM 689 C CA . ILE A 1 95 ? -6.251 -0.756 4.519 1.00 95.31 95 ILE A CA 1
ATOM 690 C C . ILE A 1 95 ? -7.467 -0.095 3.874 1.00 95.31 95 ILE A C 1
ATOM 692 O O . ILE A 1 95 ? -8.171 0.664 4.536 1.00 95.31 95 ILE A O 1
ATOM 696 N N . SER A 1 96 ? -7.689 -0.353 2.586 1.00 92.31 96 SER A N 1
ATOM 697 C CA . SER A 1 96 ? -8.762 0.295 1.811 1.00 92.31 96 SER A CA 1
ATOM 698 C C . SER A 1 96 ? -10.140 -0.344 2.018 1.00 92.31 96 SER A C 1
ATOM 700 O O . SER A 1 96 ? -11.150 0.253 1.658 1.00 92.31 96 SER A O 1
ATOM 702 N N . GLY A 1 97 ? -10.180 -1.561 2.565 1.00 88.44 97 GLY A N 1
ATOM 703 C CA . GLY A 1 97 ? -11.400 -2.292 2.911 1.00 88.44 97 GLY A CA 1
ATOM 704 C C . GLY A 1 97 ? -11.497 -2.595 4.406 1.00 88.44 97 GLY A C 1
ATOM 705 O O . GLY A 1 97 ? -10.780 -2.019 5.225 1.00 88.44 97 GLY A O 1
ATOM 706 N N . ASP A 1 98 ? -12.362 -3.542 4.758 1.00 84.94 98 ASP A N 1
ATOM 707 C CA . ASP A 1 98 ? -12.544 -3.943 6.149 1.00 84.94 98 ASP A CA 1
ATOM 708 C C . ASP A 1 98 ? -11.348 -4.748 6.671 1.00 84.94 98 ASP A C 1
ATOM 710 O O . ASP A 1 98 ? -10.902 -5.726 6.065 1.00 84.94 98 ASP A O 1
ATOM 714 N N . LEU A 1 99 ? -10.866 -4.368 7.856 1.00 87.56 99 LEU A N 1
ATOM 715 C CA . LEU A 1 99 ? -9.949 -5.188 8.637 1.00 87.56 99 LEU A CA 1
ATOM 716 C C . LEU A 1 99 ? -10.757 -6.085 9.578 1.00 87.56 99 LEU A C 1
ATOM 718 O O . LEU A 1 99 ? -11.280 -5.637 10.598 1.00 87.56 99 LEU A O 1
ATOM 722 N N . VAL A 1 100 ? -10.807 -7.376 9.264 1.00 81.44 100 VAL A N 1
ATOM 723 C CA . VAL A 1 100 ? -11.425 -8.378 10.135 1.00 81.44 100 VAL A CA 1
ATOM 724 C C . VAL A 1 100 ? -10.378 -8.913 11.112 1.00 81.44 100 VAL A C 1
ATOM 726 O O . VAL A 1 100 ? -9.441 -9.602 10.716 1.00 81.44 100 VAL A O 1
ATOM 729 N N . VAL A 1 101 ? -10.549 -8.620 12.404 1.00 82.38 101 VAL A N 1
ATOM 730 C CA . VAL A 1 101 ? -9.711 -9.163 13.487 1.00 82.38 101 VAL A CA 1
ATOM 731 C C . VAL A 1 101 ? -10.562 -10.083 14.350 1.00 82.38 101 VAL A C 1
ATOM 733 O O . VAL A 1 101 ? -11.395 -9.622 15.130 1.00 82.38 101 VAL A O 1
ATOM 736 N N . ALA A 1 102 ? -10.362 -11.393 14.228 1.00 80.62 102 ALA A N 1
ATOM 737 C CA . ALA A 1 102 ? -11.054 -12.346 15.084 1.00 80.62 102 ALA A CA 1
ATOM 738 C C . ALA A 1 102 ? -10.611 -12.160 16.554 1.00 80.62 102 ALA A C 1
ATOM 740 O O . ALA A 1 102 ? -9.432 -12.304 16.868 1.00 80.62 102 ALA A O 1
ATOM 741 N N . GLY A 1 103 ? -11.556 -11.838 17.450 1.00 67.88 103 GLY A N 1
ATOM 742 C CA . GLY A 1 103 ? -11.367 -11.918 18.908 1.00 67.88 103 GLY A CA 1
ATOM 743 C C . GLY A 1 103 ? -10.941 -10.656 19.682 1.00 67.88 103 GLY A C 1
ATOM 744 O O . GLY A 1 103 ? -10.641 -10.809 20.856 1.00 67.88 103 GLY A O 1
ATOM 745 N N . SER A 1 104 ? -10.947 -9.447 19.091 1.00 68.00 104 SER A N 1
ATOM 746 C CA . SER A 1 104 ? -10.680 -8.116 19.713 1.00 68.00 104 SER A CA 1
ATOM 747 C C . SER A 1 104 ? -9.464 -8.028 20.662 1.00 68.00 104 SER A C 1
ATOM 749 O O . SER A 1 104 ? -9.467 -8.520 21.780 1.00 68.00 104 SER A O 1
ATOM 751 N N . THR A 1 105 ? -8.415 -7.270 20.340 1.00 52.84 105 THR A N 1
ATOM 752 C CA . THR A 1 105 ? -8.454 -5.800 20.453 1.00 52.84 105 THR A CA 1
ATOM 753 C C . THR A 1 105 ? -7.618 -5.104 19.379 1.00 52.84 105 THR A C 1
ATOM 755 O O . THR A 1 105 ? -6.393 -5.236 19.381 1.00 52.84 105 THR A O 1
ATOM 758 N N . VAL A 1 106 ? -8.239 -4.250 18.563 1.00 61.38 106 VAL A N 1
ATOM 759 C CA . VAL A 1 106 ? -7.514 -3.164 17.891 1.00 61.38 106 VAL A CA 1
ATOM 760 C C . VAL A 1 106 ? -7.359 -2.041 18.914 1.00 61.38 106 VAL A C 1
ATOM 762 O O . VAL A 1 106 ? -8.331 -1.398 19.295 1.00 61.38 106 VAL A O 1
ATOM 765 N N . SER A 1 107 ? -6.144 -1.830 19.414 1.00 55.22 107 SER A N 1
ATOM 766 C CA . SER A 1 107 ? -5.820 -0.645 20.208 1.00 55.22 107 SER A CA 1
ATOM 767 C C . SER A 1 107 ? -4.670 0.090 19.558 1.00 55.22 107 SER A C 1
ATOM 769 O O . SER A 1 107 ? -3.539 -0.384 19.596 1.00 55.22 107 SER A O 1
ATOM 771 N N . SER A 1 108 ? -4.944 1.297 19.083 1.00 60.97 108 SER A N 1
ATOM 772 C CA . SER A 1 108 ? -3.929 2.229 18.600 1.00 60.97 108 SER A CA 1
ATOM 773 C C . SER A 1 108 ? -3.402 3.182 19.684 1.00 60.97 108 SER A C 1
ATOM 775 O O . SER A 1 108 ? -2.652 4.095 19.361 1.00 60.97 108 SER A O 1
ATOM 777 N N . ASN A 1 109 ? -3.761 3.015 20.970 1.00 48.47 109 ASN A N 1
ATOM 778 C CA . ASN A 1 109 ? -3.302 3.933 22.020 1.00 48.47 109 ASN A CA 1
ATOM 779 C C . ASN A 1 109 ? -3.103 3.247 23.397 1.00 48.47 109 ASN A C 1
ATOM 781 O O . ASN A 1 109 ? -4.099 2.896 24.039 1.00 48.47 109 ASN A O 1
ATOM 785 N N . PRO A 1 110 ? -1.855 3.076 23.888 1.00 55.25 110 PRO A N 1
ATOM 786 C CA . PRO A 1 110 ? -1.570 2.414 25.169 1.00 55.25 110 PRO A CA 1
ATOM 787 C C . PRO A 1 110 ? -2.308 3.027 26.374 1.00 55.25 110 PRO A C 1
ATOM 789 O O . PRO A 1 110 ? -2.821 2.291 27.214 1.00 55.25 110 PRO A O 1
ATOM 792 N N . GLY A 1 111 ? -2.445 4.357 26.432 1.00 55.72 111 GLY A N 1
ATOM 793 C CA . GLY A 1 111 ? -3.080 5.053 27.562 1.00 55.72 111 GLY A CA 1
ATOM 794 C C . GLY A 1 111 ? -4.611 4.955 27.601 1.00 55.72 111 GLY A C 1
ATOM 795 O O . GLY A 1 111 ? -5.203 4.936 28.676 1.00 55.72 111 GLY A O 1
ATOM 796 N N . ARG A 1 112 ? -5.281 4.829 26.445 1.00 59.62 112 ARG A N 1
ATOM 797 C CA . ARG A 1 112 ? -6.756 4.739 26.388 1.00 59.62 112 ARG A CA 1
ATOM 798 C C . ARG A 1 112 ? -7.272 3.347 26.739 1.00 59.62 112 ARG A C 1
ATOM 800 O O . ARG A 1 112 ? -8.375 3.249 27.264 1.00 59.62 112 ARG A O 1
ATOM 807 N N . ARG A 1 113 ? -6.483 2.286 26.509 1.00 58.69 113 ARG A N 1
ATOM 808 C CA . ARG A 1 113 ? -6.800 0.942 27.032 1.00 58.69 113 ARG A CA 1
ATOM 809 C C . ARG A 1 113 ? -6.807 0.943 28.552 1.00 58.69 113 ARG A C 1
ATOM 811 O O . ARG A 1 113 ? -7.733 0.409 29.144 1.00 58.69 113 ARG A O 1
ATOM 818 N N . LEU A 1 114 ? -5.786 1.546 29.160 1.00 61.72 114 LEU A N 1
ATOM 819 C CA . LEU A 1 114 ? -5.649 1.591 30.608 1.00 61.72 114 LEU A CA 1
ATOM 820 C C . LEU A 1 114 ? -6.766 2.440 31.231 1.00 61.72 114 LEU A C 1
ATOM 822 O O . LEU A 1 114 ? -7.495 1.932 32.070 1.00 61.72 114 LEU A O 1
ATOM 826 N N . ALA A 1 115 ? -7.028 3.639 30.700 1.00 63.38 115 ALA A N 1
ATOM 827 C CA . ALA A 1 115 ? -8.125 4.492 31.167 1.00 63.38 115 ALA A CA 1
ATOM 828 C C . ALA A 1 115 ? -9.525 3.871 30.962 1.00 63.38 115 ALA A C 1
ATOM 830 O O . ALA A 1 115 ? -10.401 4.022 31.814 1.00 63.38 115 ALA A O 1
ATOM 831 N N . ALA A 1 116 ? -9.763 3.157 29.852 1.00 67.81 116 ALA A N 1
ATOM 832 C CA . ALA A 1 116 ? -11.034 2.464 29.617 1.00 67.81 116 ALA A CA 1
ATOM 833 C C . ALA A 1 116 ? -11.227 1.271 30.570 1.00 67.81 116 ALA A C 1
ATOM 835 O O . ALA A 1 116 ? -12.340 1.044 31.047 1.00 67.81 116 ALA A O 1
ATOM 836 N N . LEU A 1 117 ? -10.151 0.543 30.884 1.00 69.19 117 LEU A N 1
ATOM 837 C CA . LEU A 1 117 ? -10.161 -0.537 31.873 1.00 69.19 117 LEU A CA 1
ATOM 838 C C . LEU A 1 117 ? -10.353 -0.003 33.297 1.00 69.19 117 LEU A C 1
ATOM 840 O O . LEU A 1 117 ? -11.181 -0.534 34.030 1.00 69.19 117 LEU A O 1
ATOM 844 N N . GLU A 1 118 ? -9.664 1.077 33.666 1.00 78.81 118 GLU A N 1
ATOM 845 C CA . GLU A 1 118 ? -9.816 1.757 34.958 1.00 78.81 118 GLU A CA 1
ATOM 846 C C . GLU A 1 118 ? -11.246 2.286 35.143 1.00 78.81 118 GLU A C 1
ATOM 848 O O . GLU A 1 118 ? -11.883 2.030 36.163 1.00 78.81 118 GLU A O 1
ATOM 853 N N . THR A 1 119 ? -11.809 2.926 34.113 1.00 81.00 119 THR A N 1
ATOM 854 C CA . THR A 1 119 ? -13.201 3.410 34.121 1.00 81.00 119 THR A CA 1
ATOM 855 C C . THR A 1 119 ? -14.203 2.259 34.250 1.00 81.00 119 THR A C 1
ATOM 857 O O . THR A 1 119 ? -15.200 2.376 34.963 1.00 81.00 119 THR A O 1
ATOM 860 N N . SER A 1 120 ? -13.963 1.134 33.568 1.00 86.31 120 SER A N 1
ATOM 861 C CA . SER A 1 120 ? -14.823 -0.049 33.676 1.00 86.31 120 SER A CA 1
ATOM 862 C C . SER A 1 120 ? -14.736 -0.700 35.060 1.00 86.31 120 SER A C 1
ATOM 864 O O . SER A 1 120 ? -15.752 -1.163 35.576 1.00 86.31 120 SER A O 1
ATOM 866 N N . ALA A 1 121 ? -13.551 -0.730 35.673 1.00 87.56 121 ALA A N 1
ATOM 867 C CA . ALA A 1 121 ? -13.349 -1.267 37.015 1.00 87.56 121 ALA A CA 1
ATOM 868 C C . ALA A 1 121 ? -14.045 -0.410 38.084 1.00 87.56 121 ALA A C 1
ATOM 870 O O . ALA A 1 121 ? -14.711 -0.952 38.968 1.00 87.56 121 ALA A O 1
ATOM 871 N N . GLU A 1 122 ? -13.971 0.919 37.970 1.00 93.38 122 GLU A N 1
ATOM 872 C CA . GLU A 1 122 ? -14.615 1.819 38.931 1.00 93.38 122 GLU A CA 1
ATOM 873 C C . GLU A 1 122 ? -16.146 1.766 38.824 1.00 93.38 122 GLU A C 1
ATOM 875 O O . GLU A 1 122 ? -16.830 1.679 39.845 1.00 93.38 122 GLU A O 1
ATOM 880 N N . LYS A 1 123 ? -16.697 1.675 37.602 1.00 92.69 123 LYS A N 1
ATOM 881 C CA . LYS A 1 123 ? -18.137 1.433 37.391 1.00 92.69 123 LYS A CA 1
ATOM 882 C C . LYS A 1 123 ? -18.607 0.126 38.028 1.00 92.69 123 LYS A C 1
ATOM 884 O O . LYS A 1 123 ? -19.663 0.090 38.650 1.00 92.69 123 LYS A O 1
ATOM 889 N N . GLN A 1 124 ? -17.825 -0.951 37.916 1.00 92.69 124 GLN A N 1
ATOM 890 C CA . GLN A 1 124 ? -18.170 -2.222 38.560 1.00 92.69 124 GLN A CA 1
ATOM 891 C C . GLN A 1 124 ? -18.103 -2.147 40.089 1.00 92.69 124 GLN A C 1
ATOM 893 O O . GLN A 1 124 ? -18.886 -2.807 40.770 1.00 92.69 124 GLN A O 1
ATOM 898 N N . LYS A 1 125 ? -17.179 -1.359 40.645 1.00 95.50 125 LYS A N 1
ATOM 899 C CA . LYS A 1 125 ? -17.071 -1.145 42.091 1.00 95.50 125 LYS A CA 1
ATOM 900 C C . LYS A 1 125 ? -18.253 -0.340 42.635 1.00 95.50 125 LYS A C 1
ATOM 902 O O . LYS A 1 125 ? -18.802 -0.721 43.666 1.00 95.50 125 LYS A O 1
ATOM 907 N N . GLN A 1 126 ? -18.661 0.715 41.930 1.00 94.44 126 GLN A N 1
ATOM 908 C CA . GLN A 1 126 ? -19.838 1.525 42.261 1.00 94.44 126 GLN A CA 1
ATOM 909 C C . GLN A 1 126 ? -21.120 0.694 42.191 1.00 94.44 126 GLN A C 1
ATOM 911 O O . GLN A 1 126 ? -21.842 0.624 43.180 1.00 94.44 126 GLN A O 1
ATOM 916 N N . LEU A 1 127 ? -21.318 -0.058 41.102 1.00 95.81 127 LEU A N 1
ATOM 917 C CA . LEU A 1 127 ? -22.488 -0.925 40.941 1.00 95.81 127 LEU A CA 1
ATOM 918 C C . LEU A 1 127 ? -22.594 -1.971 42.064 1.00 95.81 127 LEU A C 1
ATOM 920 O O . LEU A 1 127 ? -23.671 -2.229 42.590 1.00 95.81 127 LEU A O 1
ATOM 924 N N . LYS A 1 128 ? -21.469 -2.561 42.487 1.00 95.75 128 LYS A N 1
ATOM 925 C CA . LYS A 1 128 ? -21.455 -3.500 43.623 1.00 95.75 128 LYS A CA 1
ATOM 926 C C . LYS A 1 128 ? -21.796 -2.833 44.956 1.00 95.75 128 LYS A C 1
ATOM 928 O O . LYS A 1 128 ? -22.336 -3.500 45.835 1.00 95.75 128 LYS A O 1
ATOM 933 N N . ALA A 1 129 ? -21.438 -1.564 45.138 1.00 96.50 129 ALA A N 1
ATOM 934 C CA . ALA A 1 129 ? -21.774 -0.821 46.345 1.00 96.50 129 ALA A CA 1
ATOM 935 C C . ALA A 1 129 ? -23.265 -0.459 46.374 1.00 96.50 129 ALA A C 1
ATOM 937 O O . ALA A 1 129 ? -23.906 -0.669 47.398 1.00 96.50 129 ALA A O 1
ATOM 938 N N . GLU A 1 130 ? -23.814 -0.007 45.245 1.00 96.50 130 GLU A N 1
ATOM 939 C CA . GLU A 1 130 ? -25.239 0.308 45.080 1.00 96.50 130 GLU A CA 1
ATOM 940 C C . GLU A 1 130 ? -26.118 -0.913 45.365 1.00 96.50 130 GLU A C 1
ATOM 942 O O . GLU A 1 130 ? -26.932 -0.871 46.284 1.00 96.50 130 GLU A O 1
ATOM 947 N N . ILE A 1 131 ? -25.851 -2.045 44.701 1.00 97.06 131 ILE A N 1
ATOM 948 C CA . ILE A 1 131 ? -26.598 -3.299 44.909 1.00 97.06 131 ILE A CA 1
ATOM 949 C C . ILE A 1 131 ? -26.552 -3.746 46.380 1.00 97.06 131 ILE A C 1
ATOM 951 O O . ILE A 1 131 ? -27.520 -4.284 46.916 1.00 97.06 131 ILE A O 1
ATOM 955 N N . LYS A 1 132 ? -25.421 -3.535 47.067 1.00 96.62 132 LYS A N 1
ATOM 956 C CA . LYS A 1 132 ? -25.278 -3.909 48.479 1.00 96.62 132 LYS A CA 1
ATOM 957 C C . LYS A 1 132 ? -26.149 -3.050 49.394 1.00 96.62 132 LYS A C 1
ATOM 959 O O . LYS A 1 132 ? -26.663 -3.568 50.384 1.00 96.62 132 LYS A O 1
ATOM 964 N N . GLU A 1 133 ? -26.263 -1.757 49.119 1.00 96.31 133 GLU A N 1
ATOM 965 C CA . GLU A 1 133 ? -27.090 -0.861 49.927 1.00 96.31 133 GLU A CA 1
ATOM 966 C C . GLU A 1 133 ? -28.582 -1.037 49.626 1.00 96.31 133 GLU A C 1
ATOM 968 O O . GLU A 1 133 ? -29.371 -1.068 50.571 1.00 96.31 133 GLU A O 1
ATOM 973 N N . GLU A 1 134 ? -28.960 -1.271 48.366 1.00 95.81 134 GLU A N 1
ATOM 974 C CA . GLU A 1 134 ? -30.335 -1.631 47.988 1.00 95.81 134 GLU A CA 1
ATOM 975 C C . GLU A 1 134 ? -30.793 -2.905 48.707 1.00 95.81 134 GLU A C 1
ATOM 977 O O . GLU A 1 134 ? -31.807 -2.893 49.403 1.00 95.81 134 GLU A O 1
ATOM 982 N N . LEU A 1 135 ? -29.985 -3.969 48.674 1.00 95.38 135 LEU A N 1
ATOM 983 C CA . LEU A 1 135 ? -30.332 -5.232 49.329 1.00 95.38 135 LEU A CA 1
ATOM 984 C C . LEU A 1 135 ? -30.483 -5.086 50.853 1.00 95.38 135 LEU A C 1
ATOM 986 O O . LEU A 1 135 ? -31.363 -5.687 51.468 1.00 95.38 135 LEU A O 1
ATOM 990 N N . LYS A 1 136 ? -29.633 -4.277 51.497 1.00 95.50 136 LYS A N 1
ATOM 991 C CA . LYS A 1 136 ? -29.770 -3.991 52.934 1.00 95.50 136 LYS A CA 1
ATOM 992 C C . LYS A 1 136 ? -31.053 -3.225 53.245 1.00 95.50 136 LYS A C 1
ATOM 994 O O . LYS A 1 136 ? -31.642 -3.458 54.302 1.00 95.50 136 LYS A O 1
ATOM 999 N N . ALA A 1 137 ? -31.442 -2.286 52.383 1.00 94.06 137 ALA A N 1
ATOM 1000 C CA . ALA A 1 137 ? -32.664 -1.514 52.550 1.00 94.06 137 ALA A CA 1
ATOM 1001 C C . ALA A 1 137 ? -33.897 -2.417 52.421 1.00 94.06 137 ALA A C 1
ATOM 1003 O O . ALA A 1 137 ? -34.736 -2.403 53.320 1.00 94.06 137 ALA A O 1
ATOM 1004 N N . GLU A 1 138 ? -33.936 -3.270 51.394 1.00 94.38 138 GLU A N 1
ATOM 1005 C CA . GLU A 1 138 ? -35.015 -4.239 51.170 1.00 94.38 138 GLU A CA 1
ATOM 1006 C C . GLU A 1 138 ? -35.161 -5.222 52.338 1.00 94.38 138 GLU A C 1
ATOM 1008 O O . GLU A 1 138 ? -36.258 -5.402 52.862 1.00 94.38 138 GLU A O 1
ATOM 1013 N N . ILE A 1 139 ? -34.058 -5.803 52.825 1.00 94.12 139 ILE A N 1
ATOM 1014 C CA . ILE A 1 139 ? -34.092 -6.722 53.977 1.00 94.12 139 ILE A CA 1
ATOM 1015 C C . ILE A 1 139 ? -34.615 -6.009 55.227 1.00 94.12 139 ILE A C 1
ATOM 1017 O O . ILE A 1 139 ? -35.397 -6.564 55.996 1.00 94.12 139 ILE A O 1
ATOM 1021 N N . LYS A 1 140 ? -34.193 -4.763 55.456 1.00 93.31 140 LYS A N 1
ATOM 1022 C CA . LYS A 1 140 ? -34.644 -3.986 56.614 1.00 93.31 140 LYS A CA 1
ATOM 1023 C C . LYS A 1 140 ? -36.123 -3.611 56.517 1.00 93.31 140 LYS A C 1
ATOM 1025 O O . LYS A 1 140 ? -36.765 -3.472 57.554 1.00 93.31 140 LYS A O 1
ATOM 1030 N N . GLU A 1 141 ? -36.641 -3.395 55.314 1.00 92.44 141 GLU A N 1
ATOM 1031 C CA . GLU A 1 141 ? -38.063 -3.151 55.081 1.00 92.44 141 GLU A CA 1
ATOM 1032 C C . GLU A 1 141 ? -38.884 -4.424 55.315 1.00 92.44 141 GLU A C 1
ATOM 1034 O O . GLU A 1 141 ? -39.857 -4.377 56.063 1.00 92.44 141 GLU A O 1
ATOM 1039 N N . GLN A 1 142 ? -38.428 -5.568 54.794 1.00 90.81 142 GLN A N 1
ATOM 1040 C CA . GLN A 1 142 ? -39.059 -6.871 55.025 1.00 90.81 142 GLN A CA 1
ATOM 1041 C C . GLN A 1 142 ? -39.115 -7.224 56.519 1.00 90.81 142 GLN A C 1
ATOM 1043 O O . GLN A 1 142 ? -40.178 -7.560 57.025 1.00 90.81 142 GLN A O 1
ATOM 1048 N N . LEU A 1 143 ? -38.018 -7.028 57.259 1.00 88.50 143 LEU A N 1
ATOM 1049 C CA . LEU A 1 143 ? -37.957 -7.289 58.706 1.00 88.50 143 LEU A CA 1
ATOM 1050 C C . LEU A 1 143 ? -38.797 -6.330 59.568 1.00 88.50 143 LEU A C 1
ATOM 1052 O O . LEU A 1 143 ? -38.957 -6.576 60.758 1.00 88.50 143 LEU A O 1
ATOM 1056 N N . LYS A 1 144 ? -39.263 -5.200 59.023 1.00 84.88 144 LYS A N 1
ATOM 1057 C CA . LYS A 1 144 ? -40.178 -4.277 59.722 1.00 84.88 144 LYS A CA 1
ATOM 1058 C C . LYS A 1 144 ? -41.649 -4.561 59.424 1.00 84.88 144 LYS A C 1
ATOM 1060 O O . LYS A 1 144 ? -42.505 -4.011 60.113 1.00 84.88 144 LYS A O 1
ATOM 1065 N N . ALA A 1 145 ? -41.923 -5.301 58.353 1.00 72.38 145 ALA A N 1
ATOM 1066 C CA . ALA A 1 145 ? -43.267 -5.675 57.937 1.00 72.38 145 ALA A CA 1
ATOM 1067 C C . ALA A 1 145 ? -43.748 -6.984 58.596 1.00 72.38 145 ALA A C 1
ATOM 1069 O O . ALA A 1 145 ? -44.946 -7.266 58.546 1.00 72.38 145 ALA A O 1
ATOM 1070 N N . GLU A 1 146 ? -42.834 -7.746 59.207 1.00 63.38 146 GLU A N 1
ATOM 1071 C CA . GLU A 1 146 ? -43.086 -8.911 60.075 1.00 63.38 146 GLU A CA 1
ATOM 1072 C C . GLU A 1 146 ? -43.189 -8.513 61.556 1.00 63.38 146 GLU A C 1
ATOM 1074 O O . GLU A 1 146 ? -44.038 -9.110 62.259 1.00 63.38 146 GLU A O 1
#

pLDDT: mean 91.53, std 12.18, range [48.47, 98.88]

Foldseek 3Di:
DDEEEEEECEAECADCEYTYEENEYEQAHCEYTYYENYYNHEHQAYEEEYQADDDPDHHRDDQDQADFNYFYWDADDPVGHYTQWTQGSVRDIDGPDDDDDPPDDDDPDPVVVVVVVVVVVVVVVVVVVVVVVVVVVVVVVVVVVD